Protein AF-A0A835BH46-F1 (afdb_monomer)

Organism: NCBI:txid1010633

Solvent-accessible surface area (backbone atoms only — not comparable to full-atom values): 4703 Å² total; per-residue (Å²): 137,84,86,84,87,81,52,60,55,61,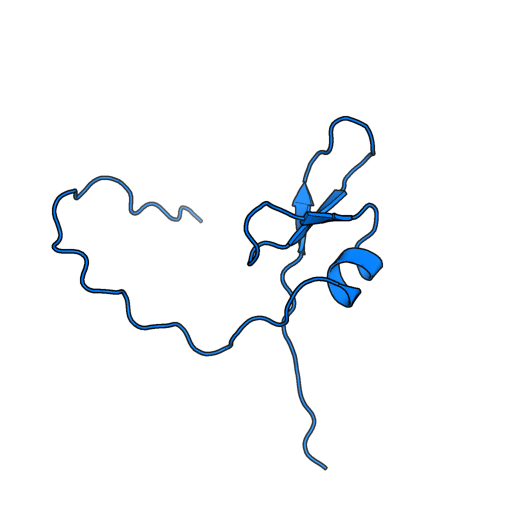43,79,42,85,46,97,90,43,76,64,22,16,26,27,73,90,46,83,77,76,51,69,28,78,39,68,66,56,23,62,76,70,40,65,68,58,73,89,68,78,73,74,79,75,83,63,78,88,83,73,100,79,82,91,78,87,78,131

Secondary structure (DSSP, 8-state):
-------B-EEEE--SSSSSEEEETT-SS--EESSHHHHHHHSPBP-SS-PPPP--------------

Sequence (68 aa):
MREKIVMIFCQKAKCVSISDCYCCLSQKPEVCYNTMEFCRSNCPVCDPVCRPPVQRVVEDISAITCYN

pLDDT: mean 78.07, std 16.83, range [38.0, 95.69]

Radius of gyration: 16.04 Å; Cα contacts (8 Å, |Δi|>4): 77; chains: 1; bounding box: 44×23×41 Å

Foldseek 3Di:
DDDDDWDFAWDWDCDPPAGIWTWGPPDPPIDIDRDPVVSVVPHDTDDPDDDDPPCPPPPDPPDDDPDD

Structure (mmCIF, N/CA/C/O backbone):
data_AF-A0A835BH46-F1
#
_entry.id   AF-A0A835BH46-F1
#
loop_
_atom_site.group_PDB
_atom_site.id
_atom_site.type_symbol
_atom_site.label_atom_id
_atom_site.label_alt_id
_atom_site.label_comp_id
_atom_site.label_asym_id
_atom_site.label_entity_id
_atom_site.label_seq_id
_atom_site.pdbx_PDB_ins_code
_atom_site.Cartn_x
_atom_site.Cartn_y
_atom_site.Cartn_z
_atom_site.occupancy
_atom_site.B_iso_or_equiv
_atom_site.auth_seq_id
_atom_site.auth_comp_id
_atom_site.auth_asym_id
_ato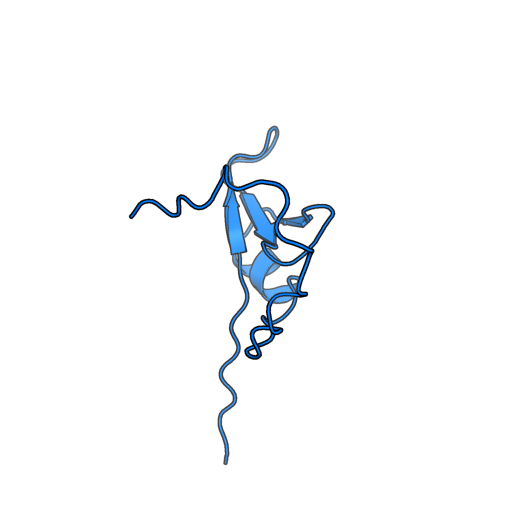m_site.auth_atom_id
_atom_site.pdbx_PDB_model_num
ATOM 1 N N . MET A 1 1 ? -26.066 11.338 9.015 1.00 50.25 1 MET A N 1
ATOM 2 C CA . MET A 1 1 ? -25.244 10.327 8.311 1.00 50.25 1 MET A CA 1
ATOM 3 C C . MET A 1 1 ? -23.863 10.325 8.951 1.00 50.25 1 MET A C 1
ATOM 5 O O . MET A 1 1 ? -23.419 11.395 9.342 1.00 50.25 1 MET A O 1
ATOM 9 N N . ARG A 1 2 ? -23.222 9.166 9.143 1.00 77.62 2 ARG A N 1
ATOM 10 C CA . ARG A 1 2 ? -21.872 9.077 9.727 1.00 77.62 2 ARG A CA 1
ATOM 11 C C . ARG A 1 2 ? -20.897 8.779 8.593 1.00 77.62 2 ARG A C 1
ATOM 13 O O . ARG A 1 2 ? -21.010 7.725 7.976 1.00 77.62 2 ARG A O 1
ATOM 20 N N . GLU A 1 3 ? -19.998 9.707 8.293 1.00 83.81 3 GLU A N 1
ATOM 21 C CA . GLU A 1 3 ? -18.951 9.474 7.299 1.00 83.81 3 GLU A CA 1
ATOM 22 C C . GLU A 1 3 ? -17.876 8.552 7.882 1.00 83.81 3 GLU A C 1
ATOM 24 O O . GLU A 1 3 ? -17.506 8.671 9.054 1.00 83.81 3 GLU A O 1
ATOM 29 N N . LYS A 1 4 ? -17.405 7.594 7.078 1.00 82.25 4 LYS A N 1
ATOM 30 C CA . LYS A 1 4 ? -16.355 6.650 7.466 1.00 82.25 4 LYS A CA 1
ATOM 31 C C . LYS A 1 4 ? -15.084 6.991 6.700 1.00 82.25 4 LYS A C 1
ATOM 33 O O . LYS A 1 4 ? -15.002 6.752 5.500 1.00 82.25 4 LYS A O 1
ATOM 38 N N . ILE A 1 5 ? -14.091 7.508 7.413 1.00 87.19 5 ILE A N 1
ATOM 39 C CA . ILE A 1 5 ? -12.740 7.704 6.887 1.00 87.19 5 ILE A CA 1
ATOM 40 C C . ILE A 1 5 ? -11.969 6.393 7.065 1.00 87.19 5 ILE A C 1
ATOM 42 O O . ILE A 1 5 ? -12.029 5.771 8.127 1.00 87.19 5 ILE A O 1
ATOM 46 N N . VAL A 1 6 ? -11.260 5.964 6.021 1.00 89.31 6 VAL A N 1
ATOM 47 C CA . VAL A 1 6 ? -10.401 4.774 6.040 1.00 89.31 6 VAL A CA 1
ATOM 48 C C . VAL A 1 6 ? -8.981 5.151 5.634 1.00 89.31 6 VAL A C 1
ATOM 50 O O . VAL A 1 6 ? -8.784 6.006 4.774 1.00 89.31 6 VAL A O 1
ATOM 53 N N . MET A 1 7 ? -7.991 4.508 6.251 1.00 89.19 7 MET A N 1
ATOM 54 C CA . MET A 1 7 ? -6.583 4.647 5.879 1.00 89.19 7 MET A CA 1
ATOM 55 C C . MET A 1 7 ? -6.118 3.372 5.188 1.00 89.19 7 MET A C 1
ATOM 57 O O . MET A 1 7 ? -6.347 2.281 5.699 1.00 89.19 7 MET A O 1
ATOM 61 N N . ILE A 1 8 ? -5.462 3.503 4.039 1.00 93.62 8 ILE A N 1
ATOM 62 C CA . ILE A 1 8 ? -4.857 2.392 3.296 1.00 93.62 8 ILE A CA 1
ATOM 63 C C . ILE A 1 8 ? -3.399 2.763 3.041 1.00 93.62 8 ILE A C 1
ATOM 65 O O . ILE A 1 8 ? -3.120 3.836 2.499 1.00 93.62 8 ILE A O 1
ATOM 69 N N . PHE A 1 9 ? -2.470 1.901 3.454 1.00 91.75 9 PHE A N 1
ATOM 70 C CA . PHE A 1 9 ? -1.042 2.190 3.367 1.00 91.75 9 PHE A CA 1
ATOM 71 C C . PHE A 1 9 ? -0.416 1.617 2.096 1.00 91.75 9 PHE A C 1
ATOM 73 O O . PHE A 1 9 ? -0.307 0.403 1.930 1.00 91.75 9 PHE A O 1
ATOM 80 N N . CYS A 1 10 ? 0.036 2.537 1.245 1.00 93.56 10 CYS A N 1
ATOM 81 C CA . CYS A 1 10 ? 0.695 2.282 -0.028 1.00 93.56 10 CYS A CA 1
ATOM 82 C C . CYS A 1 10 ? 2.078 2.930 -0.029 1.00 93.56 10 CYS A C 1
ATOM 84 O O . CYS A 1 10 ? 2.189 4.154 -0.123 1.00 93.56 10 CYS A O 1
ATOM 86 N N . GLN A 1 11 ? 3.128 2.122 0.082 1.00 93.31 11 GLN A N 1
ATOM 87 C CA . GLN A 1 11 ? 4.504 2.600 0.050 1.00 93.31 11 GLN A CA 1
ATOM 88 C C . GLN A 1 11 ? 5.012 2.655 -1.382 1.00 93.31 11 GLN A C 1
ATOM 90 O O . GLN A 1 11 ? 4.954 1.663 -2.100 1.00 93.31 11 GLN A O 1
ATOM 95 N N . LYS A 1 12 ? 5.543 3.804 -1.796 1.00 93.31 12 LYS A N 1
ATOM 96 C CA . LYS A 1 12 ? 6.227 3.920 -3.082 1.00 93.31 12 LYS A CA 1
ATOM 97 C C . LYS A 1 12 ? 7.601 3.244 -2.992 1.00 93.31 12 LYS A C 1
ATOM 99 O O . LYS A 1 12 ? 8.382 3.584 -2.106 1.00 93.31 12 LYS A O 1
ATOM 104 N N . ALA A 1 13 ? 7.899 2.335 -3.912 1.00 88.88 13 ALA A N 1
ATOM 105 C CA . ALA A 1 13 ? 9.139 1.567 -3.971 1.00 88.88 13 ALA A CA 1
ATOM 106 C C . ALA A 1 13 ? 9.697 1.510 -5.403 1.00 88.88 13 ALA A C 1
ATOM 108 O O . ALA A 1 13 ? 9.022 1.858 -6.375 1.00 88.88 13 ALA A O 1
ATOM 109 N N . LYS A 1 14 ? 10.954 1.078 -5.543 1.00 87.69 14 LYS A N 1
ATOM 110 C CA . LYS A 1 14 ? 11.571 0.795 -6.845 1.00 87.69 14 LYS A CA 1
ATOM 111 C C . LYS A 1 14 ? 11.408 -0.692 -7.152 1.00 87.69 14 LYS A C 1
ATOM 113 O O . LYS A 1 14 ? 11.983 -1.519 -6.454 1.00 87.69 14 LYS A O 1
ATOM 118 N N . CYS A 1 15 ? 10.647 -1.019 -8.193 1.00 83.44 15 CYS A N 1
ATOM 119 C CA . CYS A 1 15 ? 10.498 -2.391 -8.669 1.00 83.44 15 CYS A CA 1
ATOM 120 C C . CYS A 1 15 ? 11.446 -2.668 -9.844 1.00 83.44 15 CYS A C 1
ATOM 122 O O . CYS A 1 15 ? 11.771 -1.776 -10.622 1.00 83.44 15 CYS A O 1
ATOM 124 N N . VAL A 1 16 ? 11.900 -3.921 -9.962 1.00 75.12 16 VAL A N 1
ATOM 125 C CA . VAL A 1 16 ? 12.971 -4.342 -10.890 1.00 75.12 16 VAL A CA 1
ATOM 126 C C . VAL A 1 16 ? 12.603 -4.131 -12.366 1.00 75.12 16 VAL A C 1
ATOM 128 O O . VAL A 1 16 ? 13.472 -3.872 -13.191 1.00 75.12 16 VAL A O 1
ATOM 131 N N . SER A 1 17 ? 11.321 -4.223 -12.707 1.00 68.25 17 SER A N 1
ATOM 132 C CA . SER A 1 17 ? 10.830 -4.262 -14.092 1.00 68.25 17 SER A CA 1
ATOM 133 C C . SER A 1 17 ? 9.928 -3.090 -14.474 1.00 68.25 17 SER A C 1
ATOM 135 O O . SER A 1 17 ? 9.592 -2.927 -15.644 1.00 68.25 17 SER A O 1
ATOM 137 N N . ILE A 1 18 ? 9.507 -2.286 -13.501 1.00 61.97 18 ILE A N 1
ATOM 138 C CA . ILE A 1 18 ? 8.473 -1.269 -13.662 1.00 61.97 18 ILE A CA 1
ATOM 139 C C . ILE A 1 18 ? 8.976 -0.066 -12.879 1.00 61.97 18 ILE A C 1
ATOM 141 O O . ILE A 1 18 ? 9.344 -0.194 -11.710 1.00 61.97 18 ILE A O 1
ATOM 145 N N . SER A 1 19 ? 9.032 1.093 -13.535 1.00 77.75 19 SER A N 1
ATOM 146 C CA . SER A 1 19 ? 9.088 2.397 -12.867 1.00 77.75 19 SER A CA 1
ATOM 147 C C . SER A 1 19 ? 8.292 2.391 -11.559 1.00 77.75 19 SER A C 1
ATOM 149 O O . SER A 1 19 ? 7.286 1.700 -11.499 1.00 77.75 19 SER A O 1
ATOM 151 N N . ASP A 1 20 ? 8.721 3.163 -10.559 1.00 87.25 20 ASP A N 1
ATOM 152 C CA . ASP A 1 20 ? 8.018 3.423 -9.291 1.00 87.25 20 ASP A CA 1
ATOM 153 C C . ASP A 1 20 ? 6.732 2.602 -9.041 1.00 87.25 20 ASP A C 1
ATOM 155 O O . ASP A 1 20 ? 5.670 2.915 -9.576 1.00 87.25 20 ASP A O 1
ATOM 159 N N . CYS A 1 21 ? 6.822 1.576 -8.199 1.00 91.75 21 CYS A N 1
ATOM 160 C CA . CYS A 1 21 ? 5.689 0.741 -7.806 1.00 91.75 21 CYS A CA 1
ATOM 161 C C . CYS A 1 21 ? 5.152 1.139 -6.426 1.00 91.75 21 CYS A C 1
ATOM 163 O O . CYS A 1 21 ? 5.776 1.912 -5.697 1.00 91.75 21 CYS A O 1
ATOM 165 N N . TYR A 1 22 ? 3.982 0.616 -6.064 1.00 94.38 22 TYR A N 1
ATOM 166 C CA . TYR A 1 22 ? 3.281 0.922 -4.819 1.00 94.38 22 TYR A CA 1
ATOM 167 C C . TYR A 1 22 ? 2.904 -0.363 -4.086 1.00 94.38 22 TYR A C 1
ATOM 169 O O . TYR A 1 22 ? 2.118 -1.157 -4.600 1.00 94.38 22 TYR A O 1
ATOM 177 N N . CYS A 1 23 ? 3.448 -0.560 -2.890 1.00 92.88 23 CYS A N 1
ATOM 178 C CA . CYS A 1 23 ? 3.367 -1.810 -2.145 1.00 92.88 23 CYS A CA 1
ATOM 179 C C . CYS A 1 23 ? 2.532 -1.688 -0.864 1.00 92.88 23 CYS A C 1
ATOM 181 O O . CYS A 1 23 ? 2.523 -0.645 -0.203 1.00 92.88 23 CYS A O 1
ATOM 183 N N . CYS A 1 24 ? 1.821 -2.761 -0.505 1.00 92.94 24 CYS A N 1
ATOM 184 C CA . CYS A 1 24 ? 1.032 -2.827 0.722 1.00 92.94 24 CYS A CA 1
ATOM 185 C C . CYS A 1 24 ? 1.945 -2.967 1.950 1.00 92.94 24 CYS A C 1
ATOM 187 O O . CYS A 1 24 ? 2.487 -4.039 2.202 1.00 92.94 24 CYS A O 1
ATOM 189 N N . LEU A 1 25 ? 2.019 -1.929 2.784 1.00 85.94 25 LEU A N 1
ATOM 190 C CA . LEU A 1 25 ? 2.835 -1.925 4.013 1.00 85.94 25 LEU A CA 1
ATOM 191 C C . LEU A 1 25 ? 2.377 -2.945 5.067 1.00 85.94 25 LEU A C 1
ATOM 193 O O . LEU A 1 25 ? 3.167 -3.436 5.869 1.00 85.94 25 LEU A O 1
ATOM 197 N N . SER A 1 26 ? 1.079 -3.242 5.097 1.00 78.38 26 SER A N 1
ATOM 198 C CA . SER A 1 26 ? 0.462 -4.060 6.147 1.00 78.38 26 SER A CA 1
ATOM 199 C C . SER A 1 26 ? 0.364 -5.550 5.799 1.00 78.38 2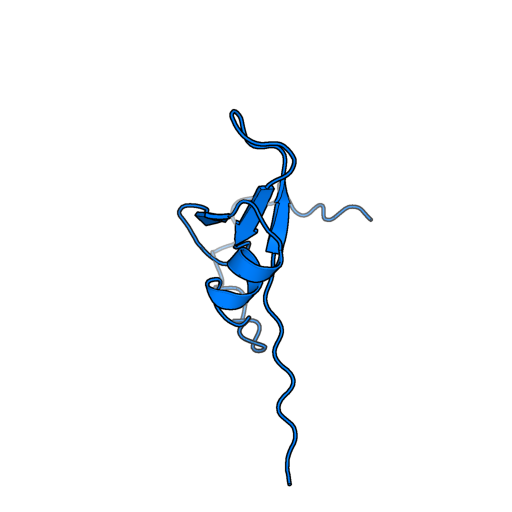6 SER A C 1
ATOM 201 O O . SER A 1 26 ? -0.192 -6.307 6.592 1.00 78.38 26 SER A O 1
ATOM 203 N N . GLN A 1 27 ? 0.870 -5.987 4.637 1.00 77.94 27 GLN A N 1
ATOM 204 C CA . GLN A 1 27 ? 0.799 -7.385 4.192 1.00 77.94 27 GLN A CA 1
ATOM 205 C C . GLN A 1 27 ? 2.187 -8.014 4.041 1.00 77.94 27 GLN A C 1
ATOM 207 O O . GLN A 1 27 ? 3.135 -7.372 3.599 1.00 77.94 27 GLN A O 1
ATOM 212 N N . LYS A 1 28 ? 2.282 -9.298 4.406 1.00 78.94 28 LYS A N 1
ATOM 213 C CA . LYS A 1 28 ? 3.433 -10.168 4.137 1.00 78.94 28 LYS A CA 1
ATOM 214 C C . LYS A 1 28 ? 2.931 -11.464 3.474 1.00 78.94 28 LYS A C 1
ATOM 216 O O . LYS A 1 28 ? 2.025 -12.071 4.046 1.00 78.94 28 LYS A O 1
ATOM 221 N N . PRO A 1 29 ? 3.505 -11.919 2.342 1.00 83.06 29 PRO A N 1
ATOM 222 C CA . PRO A 1 29 ? 4.561 -11.267 1.559 1.00 83.06 29 PRO A CA 1
ATOM 223 C C . PRO A 1 29 ? 4.107 -9.913 0.994 1.00 83.06 29 PRO A C 1
ATOM 225 O O . PRO A 1 29 ? 2.913 -9.641 0.898 1.00 83.06 29 PRO A O 1
ATOM 228 N N . GLU A 1 30 ? 5.069 -9.045 0.694 1.00 85.06 30 GLU A N 1
ATOM 229 C CA . GLU A 1 30 ? 4.785 -7.704 0.189 1.00 85.06 30 GLU A CA 1
ATOM 230 C C . GLU A 1 30 ? 4.127 -7.796 -1.194 1.00 85.06 30 GLU A C 1
ATOM 232 O O . GLU A 1 30 ? 4.659 -8.422 -2.112 1.00 85.06 30 GLU A O 1
ATOM 237 N N . VAL A 1 31 ? 2.943 -7.198 -1.330 1.00 90.62 31 VAL A 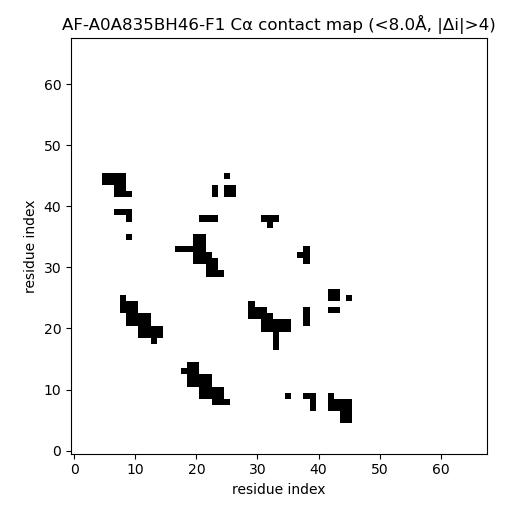N 1
ATOM 238 C CA . VAL A 1 31 ? 2.190 -7.161 -2.589 1.00 90.62 31 VAL A CA 1
ATOM 239 C C . VAL A 1 31 ? 2.301 -5.763 -3.177 1.00 90.62 31 VAL A C 1
ATOM 241 O O . VAL A 1 31 ? 1.934 -4.791 -2.516 1.00 90.62 31 VAL A O 1
ATOM 244 N N . CYS A 1 32 ? 2.786 -5.668 -4.415 1.00 91.31 32 CYS A N 1
ATOM 245 C CA . CYS A 1 32 ? 3.035 -4.406 -5.105 1.00 91.31 32 CYS A CA 1
ATOM 246 C C . CYS A 1 32 ? 2.201 -4.269 -6.376 1.00 91.31 32 CYS A C 1
ATOM 248 O O . CYS A 1 32 ? 1.944 -5.238 -7.089 1.00 91.31 32 CYS A O 1
ATOM 250 N N . TYR A 1 33 ? 1.833 -3.030 -6.676 1.00 92.56 33 TYR A N 1
ATOM 251 C CA . TYR A 1 33 ? 1.057 -2.645 -7.842 1.00 92.56 33 TYR A CA 1
ATOM 252 C C . TYR A 1 33 ? 1.753 -1.523 -8.606 1.00 92.56 33 TYR A C 1
ATOM 254 O O . TYR A 1 33 ? 2.521 -0.742 -8.045 1.00 92.56 33 TYR A O 1
ATOM 262 N N . ASN A 1 34 ? 1.437 -1.406 -9.891 1.00 91.88 34 ASN A N 1
ATOM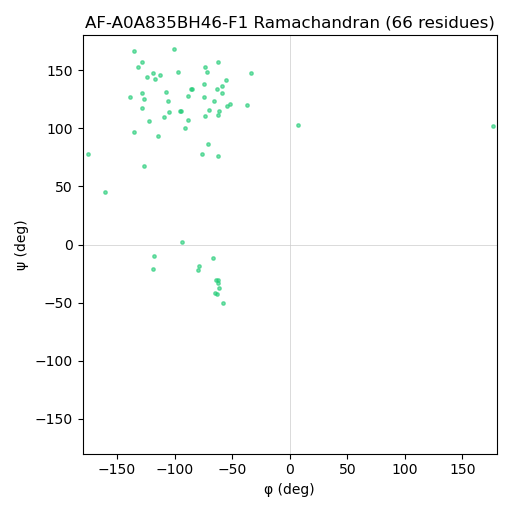 263 C CA . ASN A 1 34 ? 2.080 -0.431 -10.775 1.00 91.88 34 ASN A CA 1
ATOM 264 C C . ASN A 1 34 ? 1.532 0.988 -10.600 1.00 91.88 34 ASN A C 1
ATOM 266 O O . ASN A 1 34 ? 2.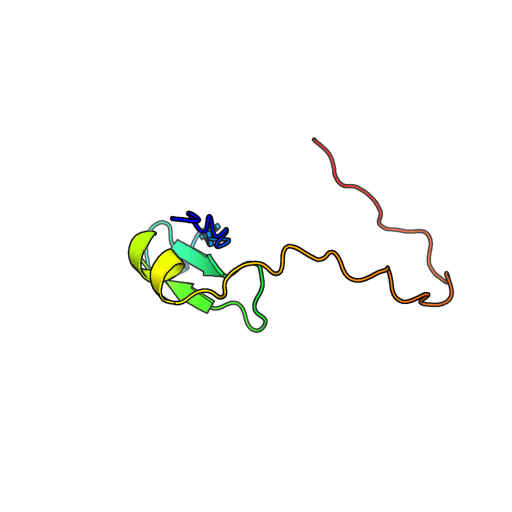172 1.948 -11.012 1.00 91.88 34 ASN A O 1
ATOM 270 N N . THR A 1 35 ? 0.343 1.135 -10.008 1.00 93.12 35 THR A N 1
ATOM 271 C CA . THR A 1 35 ? -0.290 2.439 -9.791 1.00 93.12 35 THR A CA 1
ATOM 272 C C . THR A 1 35 ? -0.784 2.585 -8.357 1.00 93.12 35 THR A C 1
ATOM 274 O O . THR A 1 35 ? -1.134 1.609 -7.684 1.00 93.12 35 THR A O 1
ATOM 277 N N . MET A 1 36 ? -0.841 3.835 -7.894 1.00 94.19 36 MET A N 1
ATOM 278 C CA . MET A 1 36 ? -1.356 4.173 -6.569 1.00 94.19 36 MET A CA 1
ATOM 279 C C . MET A 1 36 ? -2.834 3.778 -6.417 1.00 94.19 36 MET A C 1
ATOM 281 O O . MET A 1 36 ? -3.222 3.310 -5.347 1.00 94.19 36 MET A O 1
ATOM 285 N N . GLU A 1 37 ? -3.667 3.919 -7.458 1.00 95.69 37 GLU A N 1
ATOM 286 C CA . GLU A 1 37 ? -5.073 3.490 -7.388 1.00 95.69 37 GLU A CA 1
ATOM 287 C C . GLU A 1 37 ? -5.222 1.982 -7.212 1.00 95.69 37 GLU A C 1
ATOM 289 O O . GLU A 1 37 ? -6.047 1.547 -6.404 1.00 95.69 37 GLU A O 1
ATOM 294 N N . PHE A 1 38 ? -4.417 1.179 -7.913 1.00 95.56 38 PHE A N 1
ATOM 295 C CA . PHE A 1 38 ? -4.454 -0.270 -7.732 1.00 95.56 38 PHE A CA 1
ATOM 296 C C . PHE A 1 38 ? -4.038 -0.653 -6.317 1.00 95.56 38 PHE A C 1
ATOM 298 O O . PHE A 1 38 ? -4.711 -1.465 -5.686 1.00 95.56 38 PHE A O 1
ATOM 305 N N . CYS A 1 39 ? -2.997 -0.014 -5.787 1.00 94.94 39 CYS A N 1
ATOM 306 C CA . CYS A 1 39 ? -2.605 -0.219 -4.403 1.00 94.94 39 CYS A CA 1
ATOM 307 C C . CYS A 1 39 ? -3.750 0.121 -3.432 1.00 94.94 39 CYS A C 1
ATOM 309 O O . CYS A 1 39 ? -4.137 -0.712 -2.617 1.00 94.94 39 CYS A O 1
ATOM 311 N N . ARG A 1 40 ? -4.381 1.294 -3.569 1.00 94.69 40 ARG A N 1
ATOM 312 C CA . ARG A 1 40 ? -5.500 1.705 -2.702 1.00 94.69 40 ARG A CA 1
ATOM 3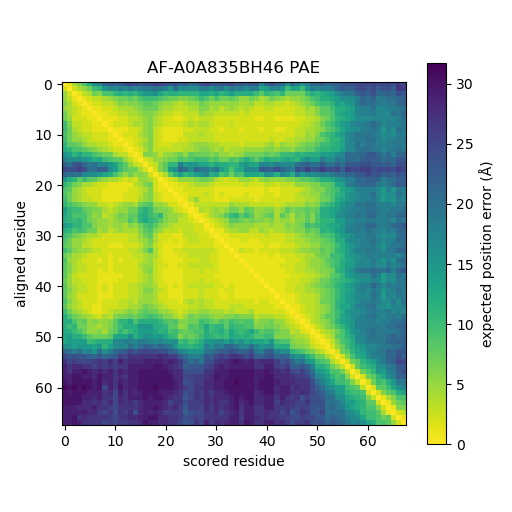13 C C . ARG A 1 40 ? -6.718 0.785 -2.803 1.00 94.69 40 ARG A C 1
ATOM 315 O O . ARG A 1 40 ? -7.406 0.593 -1.811 1.00 94.69 40 ARG A O 1
ATOM 322 N N . SER A 1 41 ? -6.985 0.219 -3.974 1.00 95.62 41 SER A N 1
ATOM 323 C CA . SER A 1 41 ? -8.162 -0.632 -4.187 1.00 95.62 41 SER A CA 1
ATOM 324 C C . SER A 1 41 ? -7.982 -2.061 -3.667 1.00 95.62 41 SER A C 1
ATOM 326 O O . SER A 1 41 ? -8.975 -2.737 -3.421 1.00 95.62 41 SER A O 1
ATOM 328 N N . ASN A 1 42 ? -6.737 -2.528 -3.508 1.00 95.00 42 ASN A N 1
ATOM 329 C CA . ASN A 1 42 ? -6.442 -3.929 -3.188 1.00 95.00 42 ASN A CA 1
ATOM 330 C C . ASN A 1 42 ? -5.707 -4.132 -1.853 1.00 95.00 42 ASN A C 1
ATOM 332 O O . ASN A 1 42 ? -5.734 -5.232 -1.299 1.00 95.00 42 ASN A O 1
ATOM 336 N N . CYS A 1 43 ? -5.033 -3.111 -1.320 1.00 93.69 43 CYS A N 1
ATOM 337 C CA . CYS A 1 43 ? -4.407 -3.205 -0.004 1.00 93.69 43 CYS A CA 1
ATOM 338 C C . CYS A 1 43 ? -5.460 -3.155 1.116 1.00 93.69 43 CYS A C 1
ATOM 340 O O . CYS A 1 43 ? -6.523 -2.550 0.952 1.00 93.69 43 CYS A O 1
ATOM 342 N N . PRO A 1 44 ? -5.179 -3.768 2.281 1.00 92.25 44 PRO A N 1
ATOM 343 C CA . PRO A 1 44 ? -6.142 -3.811 3.360 1.00 92.25 44 PRO A CA 1
ATOM 344 C C . PRO A 1 44 ? -6.265 -2.426 3.992 1.00 92.25 44 PRO A C 1
ATOM 346 O O . PRO A 1 44 ? -5.297 -1.663 4.077 1.00 92.25 44 PRO A O 1
ATOM 349 N N . VAL A 1 45 ? -7.464 -2.125 4.481 1.00 91.44 45 VAL A N 1
ATOM 350 C CA . VAL A 1 45 ? -7.668 -0.968 5.349 1.00 91.44 45 VAL A CA 1
ATOM 351 C C . VAL A 1 45 ? -6.856 -1.181 6.623 1.00 91.44 45 VAL A C 1
ATOM 353 O O . VAL A 1 45 ? -6.880 -2.260 7.214 1.00 91.44 45 VAL A O 1
ATOM 356 N N . CYS A 1 46 ? -6.131 -0.147 7.033 1.00 85.19 46 CYS A N 1
ATOM 357 C CA . CYS A 1 46 ? -5.412 -0.122 8.291 1.00 85.19 46 CYS A CA 1
ATOM 358 C C . CYS A 1 46 ? -6.392 -0.322 9.449 1.00 85.19 46 CYS A C 1
ATOM 360 O O . CYS A 1 46 ? -7.416 0.363 9.533 1.00 85.19 46 CYS A O 1
ATOM 362 N N . ASP A 1 47 ? -6.054 -1.244 10.344 1.00 81.12 47 ASP A N 1
ATOM 363 C CA . ASP A 1 47 ? -6.740 -1.361 11.621 1.00 81.12 47 ASP A CA 1
ATOM 364 C C . ASP A 1 47 ? -6.360 -0.143 12.484 1.00 81.12 47 ASP A C 1
ATOM 366 O O . ASP A 1 47 ? -5.181 0.017 12.812 1.00 81.12 47 ASP A O 1
ATOM 370 N N . PRO A 1 48 ? -7.313 0.743 12.840 1.00 74.94 48 PRO A N 1
ATOM 371 C CA . PRO A 1 48 ? -7.013 1.903 13.675 1.00 74.94 48 PRO A CA 1
ATOM 372 C C . PRO A 1 48 ? -6.614 1.505 15.101 1.00 74.94 48 PRO A C 1
ATOM 374 O O . PRO A 1 48 ? -6.153 2.353 15.865 1.00 74.94 48 PRO A O 1
ATOM 377 N N . VAL A 1 49 ? -6.812 0.242 15.486 1.00 79.00 49 VAL A N 1
ATOM 378 C CA . VAL A 1 49 ? -6.420 -0.262 16.793 1.00 79.00 49 VAL A CA 1
ATOM 379 C C . VAL A 1 49 ? -4.980 -0.756 16.733 1.00 79.00 49 VAL A C 1
ATOM 381 O O . VAL A 1 49 ? -4.670 -1.833 16.221 1.00 79.00 49 VAL A O 1
ATOM 384 N N . CYS A 1 50 ? -4.081 0.011 17.344 1.00 71.88 50 CYS A N 1
ATOM 385 C CA . CYS A 1 50 ? -2.755 -0.486 17.677 1.00 71.88 50 CYS A CA 1
ATOM 386 C C . CYS A 1 50 ? -2.908 -1.650 18.660 1.00 71.88 50 CYS A C 1
ATOM 388 O O . CYS A 1 50 ? -3.316 -1.454 19.808 1.00 71.88 50 CYS A O 1
ATOM 390 N N . ARG A 1 51 ? -2.583 -2.871 18.222 1.00 75.56 51 ARG A N 1
ATOM 391 C CA . ARG A 1 51 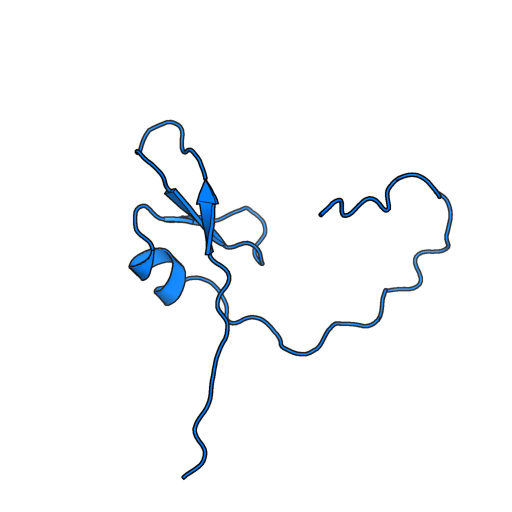? -2.508 -4.006 19.145 1.00 75.56 51 ARG A CA 1
ATOM 392 C C . ARG A 1 51 ? -1.477 -3.684 20.230 1.00 75.56 51 ARG A C 1
ATOM 394 O O . ARG A 1 51 ? -0.408 -3.169 19.890 1.00 75.56 51 ARG A O 1
ATOM 401 N N . PRO A 1 52 ? -1.767 -3.978 21.510 1.00 78.31 52 PRO A N 1
ATOM 402 C CA . PRO A 1 52 ? -0.773 -3.817 22.555 1.00 78.31 52 PRO A CA 1
ATOM 403 C C . PRO A 1 52 ? 0.474 -4.615 22.163 1.00 78.31 52 PRO A C 1
ATOM 405 O O . PRO A 1 52 ? 0.339 -5.694 21.568 1.00 78.31 52 PRO A O 1
ATOM 408 N N . PRO A 1 53 ? 1.680 -4.094 22.441 1.00 72.12 53 PRO A N 1
ATOM 409 C CA . PRO A 1 53 ? 2.887 -4.860 22.214 1.00 72.12 53 PRO A CA 1
ATOM 410 C C . PRO A 1 53 ? 2.717 -6.180 22.958 1.00 72.12 53 PRO A C 1
ATOM 412 O O . PRO A 1 53 ? 2.498 -6.200 24.170 1.00 72.12 53 PRO A O 1
ATOM 415 N N . VAL A 1 54 ? 2.757 -7.288 22.213 1.00 68.31 54 VAL A N 1
ATOM 416 C CA . VAL A 1 54 ? 2.922 -8.605 22.824 1.00 68.31 54 VAL A CA 1
ATOM 417 C C . VAL A 1 54 ? 4.151 -8.441 23.701 1.00 68.31 54 VAL A C 1
ATOM 419 O O . VAL A 1 54 ? 5.190 -8.037 23.174 1.00 68.31 54 VAL A O 1
ATOM 422 N N . GLN A 1 55 ? 4.024 -8.666 25.012 1.00 57.62 55 GLN A N 1
ATOM 423 C CA . GLN A 1 55 ? 5.168 -8.775 25.911 1.00 57.62 55 GLN A CA 1
ATOM 424 C C . GLN A 1 55 ? 5.984 -9.981 25.439 1.00 57.62 55 GLN A C 1
ATOM 426 O O . GLN A 1 55 ? 5.919 -11.072 25.992 1.00 57.62 55 GLN A O 1
ATOM 431 N N . ARG A 1 56 ? 6.722 -9.809 24.342 1.00 58.09 56 ARG A N 1
ATOM 432 C CA . ARG A 1 56 ? 7.911 -10.587 24.087 1.00 58.09 56 ARG A CA 1
ATOM 433 C C . ARG A 1 56 ? 8.788 -10.208 25.258 1.00 58.09 56 ARG A C 1
ATOM 435 O O . ARG A 1 56 ? 9.083 -9.027 25.438 1.00 58.09 56 ARG A O 1
ATOM 442 N N . VAL A 1 57 ? 9.072 -11.188 26.104 1.00 53.72 57 VAL A N 1
ATOM 443 C CA . VAL A 1 57 ? 10.133 -11.099 27.098 1.00 53.72 57 VAL A CA 1
ATOM 444 C C . VAL A 1 57 ? 11.283 -10.330 26.449 1.00 53.72 57 VAL A C 1
ATOM 446 O O . VAL A 1 57 ? 11.713 -10.665 25.345 1.00 53.72 57 VAL A O 1
ATOM 449 N N . VAL A 1 58 ? 11.639 -9.204 27.061 1.00 54.19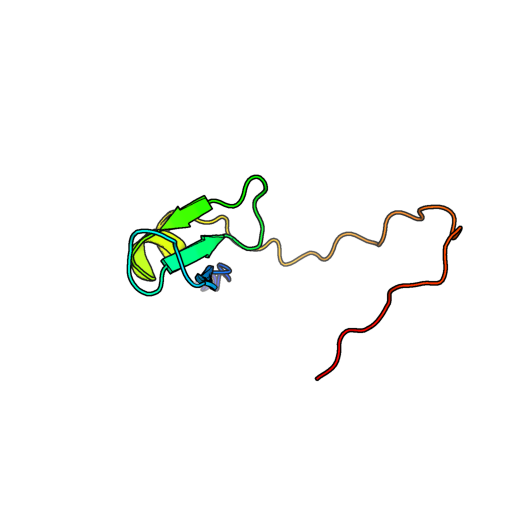 58 VAL A N 1
ATOM 450 C CA . VAL A 1 58 ? 12.654 -8.284 26.558 1.00 54.19 58 VAL A CA 1
ATOM 451 C C . VAL A 1 58 ? 14.004 -8.975 26.725 1.00 54.19 58 VAL A C 1
ATOM 453 O O . VAL A 1 58 ? 14.670 -8.791 27.731 1.00 54.19 58 VAL A O 1
ATOM 456 N N . GLU A 1 59 ? 14.393 -9.781 25.748 1.00 52.09 59 GLU A N 1
ATOM 457 C CA . GLU A 1 59 ? 15.774 -10.219 25.540 1.00 52.09 59 GLU A CA 1
ATOM 458 C C . GLU A 1 59 ? 16.148 -9.894 24.095 1.00 52.09 59 GLU A C 1
ATOM 460 O O . GLU A 1 59 ? 16.200 -10.758 23.233 1.00 52.09 59 GLU A O 1
ATOM 465 N N . ASP A 1 60 ? 16.235 -8.595 23.807 1.00 49.12 60 ASP A N 1
ATOM 466 C CA . ASP A 1 60 ? 17.363 -7.999 23.084 1.00 49.12 60 ASP A CA 1
ATOM 467 C C . ASP A 1 60 ? 17.090 -6.508 22.858 1.00 49.12 60 ASP A C 1
ATOM 469 O O . ASP A 1 60 ? 16.321 -6.077 21.994 1.00 49.12 60 ASP A O 1
ATOM 473 N N . ILE A 1 61 ? 17.735 -5.693 23.688 1.00 55.19 61 ILE A N 1
ATOM 474 C CA . ILE A 1 61 ? 17.770 -4.237 23.587 1.00 55.19 61 ILE A CA 1
ATOM 475 C C . ILE A 1 61 ? 18.747 -3.887 22.455 1.00 55.19 61 ILE A C 1
ATOM 477 O O . ILE A 1 61 ? 19.894 -3.545 22.717 1.00 55.19 61 ILE A O 1
ATOM 481 N N . SER A 1 62 ? 18.342 -4.014 21.187 1.00 52.09 62 SER A N 1
ATOM 482 C CA . SER A 1 62 ? 19.169 -3.526 20.067 1.00 52.09 62 SER A CA 1
ATOM 483 C C . SER A 1 62 ? 18.431 -3.304 18.736 1.00 52.09 62 SER A C 1
ATOM 485 O O . SER A 1 62 ? 18.953 -3.654 17.690 1.00 52.09 62 SER A O 1
ATOM 487 N N . ALA A 1 63 ? 17.245 -2.680 18.724 1.00 51.41 63 ALA A N 1
ATOM 488 C CA . ALA A 1 63 ? 16.789 -1.879 17.566 1.00 51.41 63 ALA A CA 1
ATOM 489 C C . ALA A 1 63 ? 15.453 -1.169 17.851 1.00 51.41 63 ALA A C 1
ATOM 491 O O . ALA A 1 63 ? 14.397 -1.575 17.370 1.00 51.41 63 ALA A O 1
ATOM 492 N N . ILE A 1 64 ? 15.491 -0.070 18.606 1.00 51.75 64 ILE A N 1
ATOM 493 C CA . ILE A 1 64 ? 14.469 0.977 18.474 1.00 51.75 64 ILE A CA 1
ATOM 494 C C . ILE A 1 64 ? 15.183 2.216 17.957 1.00 51.75 64 ILE A C 1
ATOM 496 O O . ILE A 1 64 ? 15.718 3.005 18.728 1.00 51.75 64 ILE A O 1
ATOM 500 N N . THR A 1 65 ? 15.188 2.383 16.640 1.00 43.44 65 THR A N 1
ATOM 501 C CA . THR A 1 65 ? 15.484 3.666 16.007 1.00 43.44 65 THR A CA 1
ATOM 502 C C . THR A 1 65 ? 14.469 3.901 14.893 1.00 43.44 65 THR A C 1
ATOM 504 O O . THR A 1 65 ? 14.591 3.399 13.782 1.00 43.44 65 THR A O 1
ATOM 507 N N . CYS A 1 66 ? 13.422 4.665 15.205 1.00 39.84 66 CYS A N 1
ATOM 508 C CA . CYS A 1 66 ? 12.715 5.449 14.197 1.00 39.84 66 CYS A CA 1
ATOM 509 C C . CYS A 1 66 ? 13.401 6.817 14.193 1.00 39.84 66 CYS A C 1
ATOM 511 O O . CYS A 1 66 ? 13.190 7.600 15.117 1.00 39.84 66 CYS A O 1
ATOM 513 N N . TYR A 1 67 ? 14.284 7.070 13.227 1.00 46.16 67 TYR A N 1
ATOM 514 C CA . TYR A 1 67 ? 14.818 8.415 13.012 1.00 46.16 67 TYR A CA 1
ATOM 515 C C . TYR A 1 67 ? 13.856 9.204 12.114 1.00 46.16 67 TYR A C 1
ATOM 517 O O . TYR A 1 67 ? 13.362 8.665 11.122 1.00 46.16 67 TYR A O 1
ATOM 525 N N . ASN A 1 68 ? 13.580 10.444 12.538 1.00 38.00 68 ASN A N 1
ATOM 526 C CA . ASN A 1 68 ? 12.881 11.491 11.786 1.00 38.00 68 ASN A CA 1
ATOM 527 C C . ASN A 1 68 ? 13.697 11.958 10.579 1.00 38.00 68 ASN A C 1
ATOM 529 O O . ASN A 1 68 ? 14.944 11.975 10.700 1.00 38.00 68 ASN A O 1
#

Mean predicted aligned error: 11.58 Å